Protein AF-L9VRV1-F1 (afdb_monomer)

Solvent-accessible surface area (backbone atoms only — not comparable to full-atom values): 10264 Å² total; per-residue (Å²): 135,89,78,86,74,82,80,80,82,76,78,76,77,78,76,80,74,78,45,73,40,47,71,69,65,57,63,68,48,46,57,65,30,21,34,24,37,29,26,57,57,97,91,39,39,36,39,39,28,33,27,29,71,41,59,44,65,53,70,70,56,42,65,72,56,49,49,104,88,45,66,26,82,44,29,47,25,56,66,79,41,31,37,40,42,54,94,73,39,82,42,85,47,39,66,71,63,76,66,56,71,61,29,39,88,50,94,91,57,68,81,39,74,65,72,63,31,31,42,30,39,29,94,92,73,40,31,27,40,31,44,65,36,78,41,68,57,94,91,40,47,53,49,72,41,74,79,44,69,33,44,33,34,34,73,46,70,37,94,66,62,64,66,71,77,66,57,58,84,89,54,69,73,130

Organism: NCBI:txid1114856

Nearest PDB structures (foldseek):
  4r6b-assembly1_A  TM=1.785E-01  e=9.992E-01  Lobophyllia hemprichii
  2vvj-assembly1_B  TM=1.595E-01  e=8.500E-01  Lobophyllia hemprichii
  5ebj-assembly1_A  TM=1.601E-01  e=1.308E+00  synthetic construct
  9bq4-assembly1_A  TM=1.576E-01  e=1.808E+00  synthetic construct
  5exc-assembly2_bb-2  TM=1.567E-01  e=3.642E+00  Dendronephthya sp. SSAL-2002

Secondary structure (DSSP, 8-state):
-------------------PPPHHHHHT--TT-EEEEEEEETTEEEEEEEEE-SPPPPHHHHHHH--TT-PEEEEEEEEEEEEEEETTEEEE-THHHHTPPPB-SSTTSPPBPPPPEEEEEETTTEEEEEEEEEEEETTEEEEEEEEEEEEEEEEEEES---GGGGS-TT----

Mean predicted aligned error: 8.42 Å

Structure (mmCIF, N/CA/C/O backbone):
data_AF-L9VRV1-F1
#
_entry.id   AF-L9VRV1-F1
#
loop_
_atom_site.group_PDB
_atom_site.id
_atom_site.type_symbol
_atom_site.label_atom_id
_atom_site.label_alt_id
_atom_site.label_comp_id
_atom_site.label_asym_id
_atom_site.label_entity_id
_atom_site.label_seq_id
_atom_site.pdbx_PDB_ins_code
_atom_site.Cartn_x
_atom_site.Cartn_y
_atom_site.Cartn_z
_atom_site.occupancy
_atom_site.B_iso_or_equiv
_atom_site.auth_seq_id
_atom_site.auth_comp_id
_atom_site.auth_asym_id
_atom_site.auth_atom_id
_atom_site.pdbx_PDB_model_num
ATOM 1 N N . MET A 1 1 ? -12.956 0.302 56.952 1.00 42.94 1 MET A N 1
ATOM 2 C CA . MET A 1 1 ? -12.684 -0.958 56.237 1.00 42.94 1 MET A CA 1
ATOM 3 C C . MET A 1 1 ? -12.566 -0.607 54.775 1.00 42.94 1 MET A C 1
ATOM 5 O O . MET A 1 1 ? -13.458 0.044 54.252 1.00 42.94 1 MET A O 1
ATOM 9 N N . ILE A 1 2 ? -11.407 -0.918 54.207 1.00 42.25 2 ILE A N 1
ATOM 10 C CA . ILE A 1 2 ? -11.041 -0.686 52.813 1.00 42.25 2 ILE A CA 1
ATOM 11 C C . ILE A 1 2 ? -11.737 -1.769 51.990 1.00 42.25 2 ILE A C 1
ATOM 13 O O . ILE A 1 2 ? -11.573 -2.949 52.289 1.00 42.25 2 ILE A O 1
ATOM 17 N N . GLY A 1 3 ? -12.520 -1.362 50.999 1.00 39.00 3 GLY A N 1
ATOM 18 C CA . GLY A 1 3 ? -13.026 -2.231 49.945 1.00 39.00 3 GLY A CA 1
ATOM 19 C C . GLY A 1 3 ? -12.592 -1.636 48.618 1.00 39.00 3 GLY A C 1
ATOM 20 O O . GLY A 1 3 ? -13.342 -0.878 48.021 1.00 39.00 3 GLY A O 1
ATOM 21 N N . ASN A 1 4 ? -11.352 -1.924 48.220 1.00 41.53 4 ASN A N 1
ATOM 22 C CA . ASN A 1 4 ? -10.875 -1.675 46.866 1.00 41.53 4 ASN A CA 1
ATOM 23 C C . ASN A 1 4 ? -11.532 -2.718 45.956 1.00 41.53 4 ASN A C 1
ATOM 25 O O . ASN A 1 4 ? -11.170 -3.892 46.022 1.00 41.53 4 ASN A O 1
ATOM 29 N N . GLN A 1 5 ? -12.482 -2.301 45.126 1.00 46.69 5 GLN A N 1
ATOM 30 C CA . GLN A 1 5 ? -12.720 -2.968 43.850 1.00 46.69 5 GLN A CA 1
ATOM 31 C C . GLN A 1 5 ? -11.850 -2.249 42.816 1.00 46.69 5 GLN A C 1
ATOM 33 O O . GLN A 1 5 ? -11.904 -1.022 42.763 1.00 46.69 5 GLN A O 1
ATOM 38 N N . PRO A 1 6 ? -11.003 -2.955 42.052 1.00 45.31 6 PRO A N 1
ATOM 39 C CA . PRO A 1 6 ? -10.458 -2.381 40.839 1.00 45.31 6 PRO A CA 1
ATOM 40 C C . PRO A 1 6 ? -11.590 -2.358 39.812 1.00 45.31 6 PRO A C 1
ATOM 42 O O . PRO A 1 6 ? -12.104 -3.415 39.438 1.00 45.31 6 PRO A O 1
ATOM 45 N N . ASP A 1 7 ? -12.000 -1.159 39.414 1.00 46.59 7 ASP A N 1
ATOM 46 C CA . ASP A 1 7 ? -12.702 -0.976 38.153 1.00 46.59 7 ASP A CA 1
ATOM 47 C C . ASP A 1 7 ? -11.714 -1.376 37.048 1.00 46.59 7 ASP A C 1
ATOM 49 O O . ASP A 1 7 ? -10.619 -0.826 36.912 1.00 46.59 7 ASP A O 1
ATOM 53 N N . ASP A 1 8 ? -12.057 -2.466 36.371 1.00 42.69 8 ASP A N 1
ATOM 54 C CA . ASP A 1 8 ? -11.361 -3.012 35.214 1.00 42.69 8 ASP A CA 1
ATOM 55 C C . ASP A 1 8 ? -11.671 -2.076 34.036 1.00 42.69 8 ASP A C 1
ATOM 57 O O 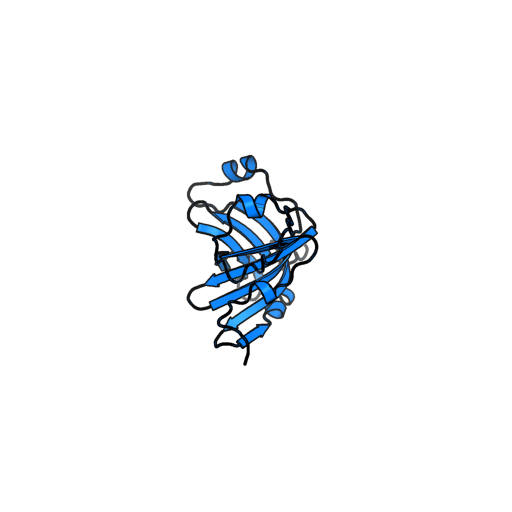. ASP A 1 8 ? -12.601 -2.317 33.270 1.00 42.69 8 ASP A O 1
ATOM 61 N N . ASP A 1 9 ? -10.930 -0.966 33.937 1.00 40.91 9 ASP A N 1
ATOM 62 C CA . ASP A 1 9 ? -10.949 -0.031 32.800 1.00 40.91 9 ASP A CA 1
ATOM 63 C C . ASP A 1 9 ? -10.306 -0.693 31.562 1.00 40.91 9 ASP A C 1
ATOM 65 O O . ASP A 1 9 ? -9.260 -0.282 31.055 1.00 40.91 9 ASP A O 1
ATOM 69 N N . ARG A 1 10 ? -10.935 -1.767 31.074 1.00 43.25 10 ARG A N 1
ATOM 70 C CA . ARG A 1 10 ? -10.662 -2.411 29.778 1.00 43.25 10 ARG A CA 1
ATOM 71 C C . ARG A 1 10 ? -11.534 -1.858 28.651 1.00 43.25 10 ARG A C 1
ATOM 73 O O . ARG A 1 10 ? -11.686 -2.511 27.625 1.00 43.25 10 ARG A O 1
ATOM 80 N N . ASP A 1 11 ? -12.046 -0.641 28.798 1.00 41.44 11 ASP A N 1
ATOM 81 C CA . ASP A 1 11 ? -12.608 0.125 27.685 1.00 41.44 11 ASP A CA 1
ATOM 82 C C . ASP A 1 11 ? -11.495 0.924 26.992 1.00 41.44 11 ASP A C 1
ATOM 84 O O . ASP A 1 11 ? -11.434 2.150 27.045 1.00 41.44 11 ASP A O 1
ATOM 88 N N . GLN A 1 12 ? -10.604 0.216 26.296 1.00 38.59 12 GLN A N 1
ATOM 89 C CA . GLN A 1 12 ? -9.914 0.792 25.139 1.00 38.59 12 GLN A CA 1
ATOM 90 C C . GLN A 1 12 ? -10.659 0.363 23.876 1.00 38.59 12 GLN A C 1
ATOM 92 O O . GLN A 1 12 ? -10.128 -0.319 23.012 1.00 38.59 12 GLN A O 1
ATOM 97 N N . CYS A 1 13 ? -11.923 0.780 23.770 1.00 36.88 13 CYS A N 1
ATOM 98 C CA . CYS A 1 13 ? -12.512 1.017 22.459 1.00 36.88 13 CYS A CA 1
ATOM 99 C C . CYS A 1 13 ? -11.870 2.306 21.930 1.00 36.88 13 CYS A C 1
ATOM 101 O O . CYS A 1 13 ? -12.390 3.403 22.147 1.00 36.88 13 CYS A O 1
ATOM 103 N N . THR A 1 14 ? -10.703 2.180 21.299 1.00 40.38 14 THR A N 1
ATOM 104 C CA . THR A 1 14 ? -10.005 3.224 20.537 1.00 40.38 14 THR A CA 1
ATOM 105 C C . THR A 1 14 ? -10.846 3.629 19.329 1.00 40.38 14 THR A C 1
ATOM 107 O O . THR A 1 14 ? -10.527 3.335 18.185 1.00 40.38 14 THR A O 1
ATOM 110 N N . ARG A 1 15 ? -11.963 4.316 19.576 1.00 40.47 15 ARG A N 1
ATOM 111 C CA . ARG A 1 15 ? -12.739 4.967 18.525 1.00 40.47 15 ARG A CA 1
ATOM 112 C C . ARG A 1 15 ? -11.914 6.123 17.959 1.00 40.47 15 ARG A C 1
ATOM 114 O O . ARG A 1 15 ? -11.732 7.141 18.622 1.00 40.47 15 ARG A O 1
ATOM 121 N N . ASN A 1 16 ? -11.490 5.968 16.710 1.00 47.38 16 ASN A N 1
ATOM 122 C CA . ASN A 1 16 ? -11.228 7.058 15.769 1.00 47.38 16 ASN A CA 1
ATOM 123 C C . ASN A 1 16 ? -10.075 8.012 16.114 1.00 47.38 16 ASN A C 1
ATOM 125 O O . ASN A 1 16 ? -10.203 9.224 15.945 1.00 47.38 16 ASN A O 1
ATOM 129 N N . GLN A 1 17 ? -8.921 7.497 16.539 1.00 48.97 17 GLN A N 1
ATOM 130 C CA . GLN A 1 17 ? -7.699 8.302 16.499 1.00 48.97 17 GLN A CA 1
ATOM 131 C C . GLN A 1 17 ? -7.051 8.166 15.112 1.00 48.97 17 GLN A C 1
ATOM 133 O O . GLN A 1 17 ? -6.357 7.200 14.827 1.00 48.97 17 GLN A O 1
ATOM 138 N N . THR A 1 18 ? -7.304 9.134 14.221 1.00 59.53 18 THR A N 1
ATOM 139 C CA . THR A 1 18 ? -6.432 9.425 13.066 1.00 59.53 18 THR A CA 1
ATOM 140 C C . THR A 1 18 ? -5.107 9.922 13.625 1.00 59.53 18 THR A C 1
ATOM 142 O O . THR A 1 18 ? -4.958 11.110 13.929 1.00 59.53 18 THR A O 1
ATOM 145 N N . HIS A 1 19 ? -4.175 9.017 13.882 1.00 64.94 19 HIS A N 1
ATOM 146 C CA . HIS A 1 19 ? -2.794 9.374 14.172 1.00 64.94 19 HIS A CA 1
ATOM 147 C C . HIS A 1 19 ? -1.974 8.979 12.949 1.00 64.94 19 HIS A C 1
ATOM 149 O O . HIS A 1 19 ? -2.156 7.868 12.453 1.00 64.94 19 HIS A O 1
ATOM 155 N N . PRO A 1 20 ? -1.147 9.894 12.411 1.00 76.75 20 PRO A N 1
ATOM 156 C CA . PRO A 1 20 ? -0.314 9.562 11.268 1.00 76.75 20 PRO A CA 1
ATOM 157 C C . PRO A 1 20 ? 0.549 8.356 11.635 1.00 76.75 20 PRO A C 1
ATOM 159 O O . PRO A 1 20 ? 1.182 8.353 12.692 1.00 76.75 20 PRO A O 1
ATOM 162 N N . VAL A 1 21 ? 0.520 7.336 10.779 1.00 92.00 21 VAL A N 1
ATOM 163 C CA . VAL A 1 21 ? 1.313 6.122 10.971 1.00 92.00 21 VAL A CA 1
ATOM 164 C C . VAL A 1 21 ? 2.779 6.493 10.816 1.00 92.00 21 VAL A C 1
ATOM 166 O O . VAL A 1 21 ? 3.169 7.181 9.870 1.00 92.00 21 VAL A O 1
ATOM 169 N N . THR A 1 22 ? 3.586 6.084 11.784 1.00 92.69 22 THR A N 1
ATOM 170 C CA . THR A 1 22 ? 5.004 6.419 11.852 1.00 92.69 22 THR A CA 1
ATOM 171 C C . THR A 1 22 ? 5.862 5.308 11.261 1.00 92.69 22 THR A C 1
ATOM 173 O O . THR A 1 22 ? 5.425 4.169 11.096 1.00 92.69 22 THR A O 1
ATOM 176 N N . LEU A 1 23 ? 7.128 5.626 10.982 1.00 93.50 23 LEU A N 1
ATOM 177 C CA . LEU A 1 23 ? 8.104 4.613 10.592 1.00 93.50 23 LEU A CA 1
ATOM 178 C C . LEU A 1 23 ? 8.263 3.524 11.669 1.00 93.50 23 LEU A C 1
ATOM 180 O O . LEU A 1 23 ? 8.423 2.358 11.330 1.00 93.50 23 LEU A O 1
ATOM 184 N N . GLU A 1 24 ? 8.199 3.884 12.955 1.00 94.19 24 GLU A N 1
ATOM 185 C CA . GLU A 1 24 ? 8.315 2.920 14.058 1.00 94.19 24 GLU A CA 1
ATOM 186 C C . GLU A 1 24 ? 7.174 1.896 14.045 1.00 94.19 24 GLU A C 1
ATOM 188 O O . GLU A 1 24 ? 7.429 0.713 14.264 1.00 94.19 24 GLU A O 1
ATOM 193 N N . ASP A 1 25 ? 5.951 2.327 13.721 1.00 94.19 25 ASP A N 1
ATOM 194 C CA . ASP A 1 25 ? 4.786 1.439 13.622 1.00 94.19 25 ASP A CA 1
ATOM 195 C C . ASP A 1 25 ? 4.977 0.390 12.517 1.00 94.19 25 ASP A C 1
ATOM 197 O O . ASP A 1 25 ? 4.666 -0.784 12.705 1.00 94.19 25 ASP A O 1
ATOM 201 N N . VAL A 1 26 ? 5.536 0.801 11.374 1.00 94.62 26 VAL A N 1
ATOM 202 C CA . VAL A 1 26 ? 5.800 -0.090 10.232 1.00 94.62 26 VAL A CA 1
ATOM 203 C C . VAL A 1 26 ? 6.978 -1.024 10.512 1.00 94.62 26 VAL A C 1
ATOM 205 O O . VAL A 1 26 ? 6.928 -2.201 10.171 1.00 94.62 26 VAL A O 1
ATOM 208 N N . LEU A 1 27 ? 8.031 -0.527 11.166 1.00 95.69 27 LEU A N 1
ATOM 209 C CA . LEU A 1 27 ? 9.197 -1.330 11.552 1.00 95.69 27 LEU A CA 1
ATOM 210 C C . LEU A 1 27 ? 8.891 -2.378 12.632 1.00 95.69 27 LEU A C 1
ATOM 212 O O . LEU A 1 27 ? 9.705 -3.275 12.844 1.00 95.69 27 LEU A O 1
ATOM 216 N N . ALA A 1 28 ? 7.759 -2.256 13.327 1.00 95.38 28 ALA A N 1
ATOM 217 C CA . ALA A 1 28 ? 7.295 -3.236 14.302 1.00 95.38 28 ALA A CA 1
ATOM 218 C C . ALA A 1 28 ? 6.541 -4.425 13.675 1.00 95.38 28 ALA A C 1
ATOM 220 O O . ALA A 1 28 ? 6.220 -5.364 14.400 1.00 95.38 28 ALA A O 1
ATOM 221 N N . LEU A 1 29 ? 6.243 -4.378 12.371 1.00 96.31 29 LEU A N 1
ATOM 222 C CA . LEU A 1 29 ? 5.578 -5.461 11.645 1.00 96.31 29 LEU A CA 1
ATOM 223 C C . LEU A 1 29 ? 6.546 -6.605 11.323 1.00 96.31 29 LEU A C 1
ATOM 225 O O . LEU A 1 29 ? 7.738 -6.381 11.109 1.00 96.31 29 LEU A O 1
ATOM 229 N N . GLU A 1 30 ? 6.011 -7.819 11.221 1.00 96.44 30 GLU A N 1
ATOM 230 C CA . GLU A 1 30 ? 6.755 -9.029 10.858 1.00 96.44 30 GLU A CA 1
ATOM 231 C C . GLU A 1 30 ? 6.146 -9.721 9.623 1.00 96.44 30 GLU A C 1
ATOM 233 O O . GLU A 1 30 ? 4.965 -9.548 9.299 1.00 96.44 30 GLU A O 1
ATOM 238 N N . GLU A 1 31 ? 6.944 -10.536 8.922 1.00 97.12 31 GLU A N 1
ATOM 239 C CA . GLU A 1 31 ? 6.443 -11.386 7.836 1.00 97.12 31 GLU A CA 1
ATOM 240 C C . GLU A 1 31 ? 5.241 -12.231 8.298 1.00 97.12 31 GLU A C 1
ATOM 242 O O . GLU A 1 31 ? 5.295 -12.977 9.279 1.00 97.12 31 GLU A O 1
ATOM 247 N N . GLY A 1 32 ? 4.144 -12.158 7.541 1.00 97.12 32 GLY A N 1
ATOM 248 C CA . GLY A 1 32 ? 2.920 -12.908 7.797 1.00 97.12 32 GLY A CA 1
ATOM 249 C C . GLY A 1 32 ? 1.901 -12.205 8.693 1.00 97.12 32 GLY A C 1
ATOM 250 O O . GLY A 1 32 ? 0.764 -12.697 8.770 1.00 97.12 32 GLY A O 1
ATOM 251 N N . ASP A 1 33 ? 2.241 -11.066 9.307 1.00 97.69 33 ASP A N 1
ATOM 252 C CA . ASP A 1 33 ? 1.278 -10.251 10.049 1.00 97.69 33 ASP A CA 1
ATOM 253 C C . ASP A 1 33 ? 0.098 -9.864 9.159 1.00 97.69 33 ASP A C 1
ATOM 255 O O . ASP A 1 33 ? 0.252 -9.499 7.989 1.00 97.69 33 ASP A O 1
ATOM 259 N N . ALA A 1 34 ? -1.108 -9.968 9.717 1.00 97.69 34 ALA A N 1
ATOM 260 C CA . ALA A 1 34 ? -2.287 -9.386 9.104 1.00 97.69 34 ALA A CA 1
ATOM 261 C C . ALA A 1 34 ? -2.255 -7.879 9.356 1.00 97.69 34 ALA A C 1
ATOM 263 O O . ALA A 1 34 ? -1.989 -7.450 10.481 1.00 97.69 34 ALA A O 1
ATOM 264 N N . ILE A 1 35 ? -2.545 -7.096 8.321 1.00 97.56 35 ILE A N 1
ATOM 265 C CA . ILE A 1 35 ? -2.609 -5.641 8.421 1.00 97.56 35 ILE A CA 1
ATOM 266 C C . ILE A 1 35 ? -3.870 -5.102 7.761 1.00 97.56 35 ILE A C 1
ATOM 268 O O . ILE A 1 35 ? -4.365 -5.664 6.780 1.00 97.56 35 ILE A O 1
ATOM 272 N N . ALA A 1 36 ? -4.369 -3.995 8.295 1.00 97.44 36 ALA A N 1
ATOM 273 C CA . ALA A 1 36 ? -5.358 -3.154 7.648 1.00 97.44 36 ALA A CA 1
ATOM 274 C C . ALA A 1 36 ? -4.875 -1.705 7.717 1.00 97.44 36 ALA A C 1
ATOM 276 O O . ALA A 1 36 ? -4.386 -1.256 8.752 1.00 97.44 36 ALA A O 1
ATOM 277 N N . VAL A 1 37 ? -4.991 -0.971 6.619 1.00 96.25 37 VAL A N 1
ATOM 278 C CA . VAL A 1 37 ? -4.562 0.424 6.527 1.00 96.25 37 VAL A CA 1
ATOM 279 C C . VAL A 1 37 ? -5.702 1.285 6.037 1.00 96.25 37 VAL A C 1
ATOM 281 O O . VAL A 1 37 ? -6.441 0.895 5.136 1.00 96.25 37 VAL A O 1
ATOM 284 N N . ARG A 1 38 ? -5.824 2.476 6.619 1.00 95.94 38 ARG A N 1
ATOM 285 C CA . ARG A 1 38 ? -6.693 3.531 6.108 1.00 95.94 38 ARG A CA 1
ATOM 286 C C . ARG A 1 38 ? -5.845 4.614 5.485 1.00 95.94 38 ARG A C 1
ATOM 288 O O . ARG A 1 38 ? -4.949 5.160 6.133 1.00 95.94 38 ARG A O 1
ATOM 295 N N . THR A 1 39 ? -6.224 5.000 4.282 1.00 94.75 39 THR A N 1
ATOM 296 C CA . THR A 1 39 ? -5.622 6.110 3.563 1.00 94.75 39 THR A CA 1
ATOM 297 C C . THR A 1 39 ? -6.648 7.183 3.248 1.00 94.75 39 THR A C 1
ATOM 299 O O . THR A 1 39 ? -7.838 6.893 3.108 1.00 94.75 39 THR A O 1
ATOM 302 N N . VAL A 1 40 ? -6.190 8.427 3.126 1.00 89.94 40 VAL A N 1
ATOM 303 C CA . VAL A 1 40 ? -7.045 9.567 2.770 1.00 89.94 40 VAL A CA 1
ATOM 304 C C . VAL A 1 40 ? -6.414 10.316 1.607 1.00 89.94 40 VAL A C 1
ATOM 306 O O . VAL A 1 40 ? -5.289 10.798 1.723 1.00 89.94 40 VAL A O 1
ATOM 309 N N . ILE A 1 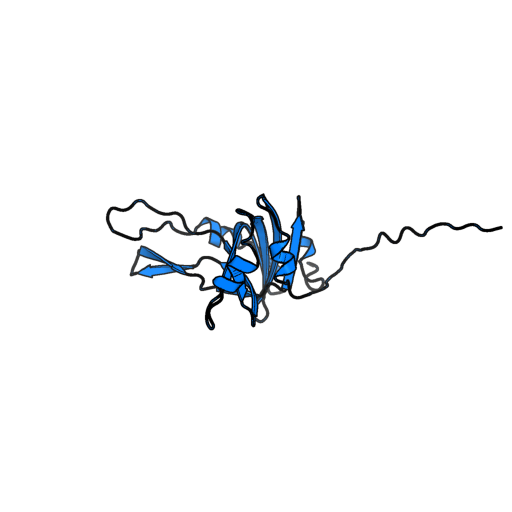41 ? -7.153 10.437 0.504 1.00 85.38 41 ILE A N 1
ATOM 310 C CA . ILE A 1 41 ? -6.782 11.270 -0.642 1.00 85.38 41 ILE A CA 1
ATOM 311 C C . ILE A 1 41 ? -7.926 12.231 -0.929 1.00 85.38 41 ILE A C 1
ATOM 313 O O . ILE A 1 41 ? -9.032 11.809 -1.251 1.00 85.38 41 ILE A O 1
ATOM 317 N N . GLU A 1 42 ? -7.636 13.530 -0.847 1.00 83.25 42 GLU A N 1
ATOM 318 C CA . GLU A 1 42 ? -8.625 14.599 -1.012 1.00 83.25 42 GLU A CA 1
ATOM 319 C C . GLU A 1 42 ? -9.827 14.405 -0.066 1.00 83.25 42 GLU A C 1
ATOM 321 O O . GLU A 1 42 ? -9.695 14.618 1.138 1.00 83.25 42 GLU A O 1
ATOM 326 N N . GLU A 1 43 ? -10.978 13.993 -0.600 1.00 81.06 43 GLU A N 1
ATOM 327 C CA . GLU A 1 43 ? -12.221 13.728 0.139 1.00 81.06 43 GLU A CA 1
ATOM 328 C C . GLU A 1 43 ? -12.589 12.231 0.158 1.00 81.06 43 GLU A C 1
ATOM 330 O O . GLU A 1 43 ? -13.674 11.862 0.603 1.00 81.06 43 GLU A O 1
ATOM 335 N N . ARG A 1 44 ? -11.694 11.357 -0.319 1.00 86.44 44 ARG A N 1
ATOM 336 C CA . ARG A 1 44 ? -11.906 9.908 -0.407 1.00 86.44 44 ARG A CA 1
ATOM 337 C C . ARG A 1 44 ? -11.132 9.173 0.668 1.00 86.44 44 ARG A C 1
ATOM 339 O O . ARG A 1 44 ? -9.954 9.447 0.911 1.00 86.44 44 ARG A O 1
ATOM 346 N N . VAL A 1 45 ? -11.804 8.205 1.278 1.00 92.62 45 VAL A N 1
ATOM 347 C CA . VAL A 1 45 ? -11.194 7.277 2.226 1.00 92.62 45 VAL A CA 1
ATOM 348 C C . VAL A 1 45 ? -11.083 5.924 1.548 1.00 92.62 45 VAL A C 1
ATOM 350 O O . VAL A 1 45 ? -12.050 5.424 0.979 1.00 92.62 45 VAL A O 1
ATOM 353 N N . GLU A 1 46 ? -9.905 5.324 1.620 1.00 95.31 46 GLU A N 1
ATOM 354 C CA . GLU A 1 46 ? -9.694 3.959 1.152 1.00 95.31 46 GLU A CA 1
ATOM 355 C C . GLU A 1 46 ? -9.159 3.109 2.300 1.00 95.31 46 GLU A C 1
ATOM 357 O O . GLU A 1 46 ? -8.401 3.585 3.150 1.00 95.31 46 GLU A O 1
ATOM 362 N N . ILE A 1 47 ? -9.612 1.861 2.358 1.00 96.62 47 ILE A N 1
ATOM 363 C CA . ILE A 1 47 ? -9.186 0.870 3.339 1.00 96.62 47 ILE A CA 1
ATOM 364 C C . ILE A 1 47 ? -8.652 -0.331 2.576 1.00 96.62 47 ILE A C 1
ATOM 366 O O . ILE A 1 47 ? -9.357 -0.917 1.754 1.00 96.62 47 ILE A O 1
ATOM 370 N N . PHE A 1 48 ? -7.419 -0.712 2.877 1.00 97.12 48 PHE A N 1
ATOM 371 C CA . PHE A 1 48 ? -6.785 -1.903 2.328 1.00 97.12 48 PHE A CA 1
ATOM 372 C C . PHE A 1 48 ? -6.512 -2.882 3.455 1.00 97.12 48 PHE A C 1
ATOM 374 O O . PHE A 1 48 ? -6.146 -2.469 4.554 1.00 97.12 48 PHE A O 1
ATOM 381 N N . ALA A 1 49 ? -6.661 -4.176 3.194 1.00 97.44 49 ALA A N 1
ATOM 382 C CA . ALA A 1 49 ? -6.235 -5.199 4.137 1.00 97.44 49 ALA A CA 1
ATOM 383 C C . ALA A 1 49 ? -5.576 -6.375 3.424 1.00 97.44 49 ALA A C 1
ATOM 385 O O . ALA A 1 49 ? -5.838 -6.656 2.251 1.00 97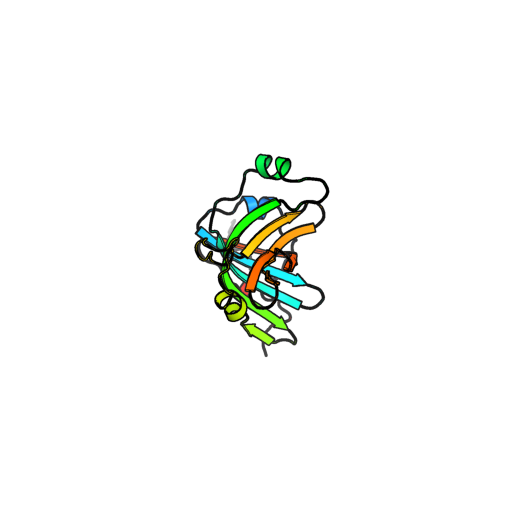.44 49 ALA A O 1
ATOM 386 N N . GLY A 1 50 ? -4.678 -7.034 4.145 1.00 97.06 50 GLY A N 1
ATOM 387 C CA . GLY A 1 50 ? -3.821 -8.053 3.572 1.00 97.06 50 GLY A CA 1
ATOM 388 C C . GLY A 1 50 ? -2.840 -8.637 4.572 1.00 97.06 50 GLY A C 1
ATOM 389 O O . GLY A 1 50 ? -3.066 -8.613 5.788 1.00 97.06 50 GLY A O 1
ATOM 390 N N . ARG A 1 51 ? -1.744 -9.178 4.042 1.00 97.81 51 ARG A N 1
ATOM 391 C CA . ARG A 1 51 ? -0.639 -9.723 4.832 1.00 97.81 51 ARG A CA 1
ATOM 392 C C . ARG A 1 51 ? 0.701 -9.171 4.390 1.00 97.81 51 ARG A C 1
ATOM 394 O O . ARG A 1 51 ? 0.935 -8.986 3.201 1.00 97.81 51 ARG A O 1
ATOM 401 N N . VAL A 1 52 ? 1.584 -8.968 5.357 1.00 97.19 52 VAL A N 1
ATOM 402 C CA . VAL A 1 52 ? 2.982 -8.614 5.106 1.00 97.19 52 VAL A CA 1
ATOM 403 C C . VAL A 1 52 ? 3.698 -9.808 4.469 1.00 97.19 52 VAL A C 1
ATOM 405 O O . VAL A 1 52 ? 3.649 -10.913 5.010 1.00 97.19 52 VAL A O 1
ATOM 408 N N . GLU A 1 53 ? 4.356 -9.609 3.325 1.00 96.38 53 GLU A N 1
ATOM 409 C CA . GLU A 1 53 ? 5.020 -10.702 2.589 1.00 96.38 53 GLU A CA 1
ATOM 410 C C . GLU A 1 53 ? 6.501 -10.886 2.945 1.00 96.38 53 GLU A C 1
ATOM 412 O O . GLU A 1 53 ? 7.099 -11.892 2.565 1.00 96.38 53 GLU A O 1
ATOM 417 N N . ALA A 1 54 ? 7.116 -9.916 3.622 1.00 94.88 54 ALA A N 1
ATOM 418 C CA . ALA A 1 54 ? 8.519 -9.969 4.021 1.00 94.88 54 ALA A CA 1
ATOM 419 C C . ALA A 1 54 ? 8.778 -9.070 5.231 1.00 94.88 54 ALA A C 1
ATOM 421 O O . ALA A 1 54 ? 8.094 -8.066 5.401 1.00 94.88 54 ALA A O 1
ATOM 422 N N . ASP A 1 55 ? 9.800 -9.392 6.023 1.00 94.38 55 ASP A N 1
ATOM 423 C CA . ASP A 1 55 ? 10.228 -8.546 7.139 1.00 94.38 55 ASP A CA 1
ATOM 424 C C . ASP A 1 55 ? 10.678 -7.148 6.669 1.00 94.38 55 ASP A C 1
ATOM 426 O O . ASP A 1 55 ? 11.311 -7.023 5.608 1.00 94.38 55 ASP A O 1
ATOM 430 N N . PRO A 1 56 ? 10.426 -6.094 7.469 1.00 93.06 56 PRO A N 1
ATOM 431 C CA . PRO A 1 56 ? 10.858 -4.750 7.125 1.00 93.06 56 PRO A CA 1
ATOM 432 C C . PRO A 1 56 ? 12.389 -4.647 7.114 1.00 93.06 56 PRO A C 1
ATOM 434 O O . PRO A 1 56 ? 13.084 -5.307 7.898 1.00 93.06 56 PRO A O 1
ATOM 437 N N . PRO A 1 57 ? 12.961 -3.784 6.255 1.00 91.38 57 PRO A N 1
ATOM 438 C CA . PRO A 1 57 ? 14.383 -3.490 6.300 1.00 91.38 57 PRO A CA 1
ATOM 439 C C . PRO A 1 57 ? 14.756 -2.844 7.640 1.00 91.38 57 PRO A C 1
ATOM 441 O O . PRO A 1 57 ? 13.950 -2.191 8.299 1.00 91.38 57 PRO A O 1
ATOM 444 N N . SER A 1 58 ? 16.021 -2.981 8.045 1.00 90.00 58 SER A N 1
ATOM 445 C CA . SER A 1 58 ? 16.502 -2.292 9.245 1.00 90.00 58 SER A CA 1
ATOM 446 C C . SER A 1 58 ? 16.491 -0.773 9.053 1.00 90.00 58 SER A C 1
ATOM 448 O O . SER A 1 58 ? 16.707 -0.285 7.944 1.00 90.00 58 SER A O 1
ATOM 450 N N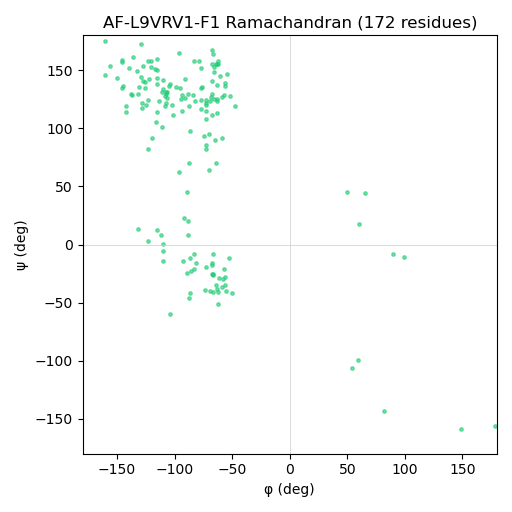 . LEU A 1 59 ? 16.349 -0.017 10.148 1.00 89.19 59 LEU A N 1
ATOM 451 C CA . LEU A 1 59 ? 16.415 1.451 10.115 1.00 89.19 59 LEU A CA 1
ATOM 452 C C . LEU A 1 59 ? 17.667 1.959 9.381 1.00 89.19 59 LEU A C 1
ATOM 454 O O . LEU A 1 59 ? 17.582 2.845 8.543 1.00 89.19 59 LEU A O 1
ATOM 458 N N . THR A 1 60 ? 18.824 1.335 9.617 1.00 87.12 60 THR A N 1
ATOM 459 C CA . THR A 1 60 ? 20.066 1.691 8.919 1.00 87.12 60 THR A CA 1
ATOM 460 C C . THR A 1 60 ? 19.999 1.421 7.416 1.00 87.12 60 THR A C 1
ATOM 462 O O . THR A 1 60 ? 20.611 2.150 6.643 1.00 87.12 60 THR A O 1
ATOM 465 N N . ALA A 1 61 ? 19.307 0.372 6.967 1.00 87.56 61 ALA A N 1
ATOM 466 C CA . ALA A 1 61 ? 19.121 0.138 5.537 1.00 87.56 61 ALA A CA 1
ATOM 467 C C . ALA A 1 61 ? 18.242 1.233 4.914 1.00 87.56 61 ALA A C 1
ATOM 469 O O . ALA A 1 61 ? 18.597 1.742 3.859 1.00 87.56 61 ALA A O 1
ATOM 470 N N . ILE A 1 62 ? 17.182 1.649 5.611 1.00 87.88 62 ILE A N 1
ATOM 471 C CA . ILE A 1 62 ? 16.285 2.738 5.194 1.00 87.88 62 ILE A CA 1
ATOM 472 C C . ILE A 1 62 ? 17.045 4.061 5.093 1.00 87.88 62 ILE A C 1
ATOM 474 O O . ILE A 1 62 ? 17.017 4.706 4.053 1.00 87.88 62 ILE A O 1
ATOM 478 N N . GLU A 1 63 ? 17.788 4.437 6.135 1.00 85.69 63 GLU A N 1
ATOM 479 C CA . GLU A 1 63 ? 18.595 5.667 6.158 1.00 85.69 63 GLU A CA 1
ATOM 480 C C . GLU A 1 63 ? 19.633 5.723 5.025 1.00 85.69 63 GLU A C 1
ATOM 482 O O . GLU A 1 63 ? 19.989 6.805 4.572 1.00 85.69 63 GLU A O 1
ATOM 487 N N . ASN A 1 64 ? 20.132 4.569 4.568 1.00 84.25 64 ASN A N 1
ATOM 488 C CA . ASN A 1 64 ? 21.070 4.499 3.445 1.00 84.25 64 ASN A CA 1
ATOM 489 C C . ASN A 1 64 ? 20.382 4.515 2.071 1.00 84.25 64 ASN A C 1
ATOM 491 O O . ASN A 1 64 ? 21.054 4.801 1.080 1.00 84.25 64 ASN A O 1
ATOM 495 N N . ASP A 1 65 ? 19.100 4.155 2.006 1.00 83.00 65 ASP A N 1
ATOM 496 C CA . ASP A 1 65 ? 18.308 4.119 0.771 1.00 83.00 65 ASP A CA 1
ATOM 497 C C . ASP A 1 65 ? 17.616 5.466 0.495 1.00 83.00 65 ASP A C 1
ATOM 499 O O . ASP A 1 65 ? 17.358 5.803 -0.658 1.00 83.00 65 ASP A O 1
ATOM 503 N N . LEU A 1 66 ? 17.381 6.270 1.540 1.00 79.69 66 LEU A N 1
ATOM 504 C CA . LEU A 1 66 ? 16.856 7.634 1.444 1.00 79.69 66 LEU A CA 1
ATOM 505 C C . LEU A 1 66 ? 17.896 8.602 0.835 1.00 79.69 66 LEU A C 1
ATOM 507 O O . LEU A 1 66 ? 18.741 9.171 1.523 1.00 79.69 66 LEU A O 1
ATOM 511 N N . ASP A 1 67 ? 17.812 8.817 -0.474 1.00 70.69 67 ASP A N 1
ATOM 512 C CA . ASP A 1 67 ? 18.310 10.006 -1.186 1.00 70.69 67 ASP A CA 1
ATOM 513 C C . ASP A 1 67 ? 17.274 11.156 -1.116 1.00 70.69 67 ASP A C 1
ATOM 515 O O . ASP A 1 67 ? 16.079 10.897 -0.964 1.00 70.69 67 ASP A O 1
ATOM 519 N N . GLU A 1 68 ? 17.716 12.410 -1.295 1.00 52.75 68 GLU A N 1
ATOM 520 C CA . GLU A 1 68 ? 17.003 13.703 -1.167 1.00 52.75 68 GLU A CA 1
ATOM 521 C C . GLU A 1 68 ? 15.689 13.797 -1.984 1.00 52.75 68 GLU A C 1
ATOM 523 O O . GLU A 1 68 ? 14.891 14.707 -1.778 1.00 52.75 68 GLU A O 1
ATOM 528 N N . TYR A 1 69 ? 15.427 12.844 -2.887 1.00 56.69 69 TYR A N 1
ATOM 529 C CA . TYR A 1 69 ? 14.216 12.769 -3.719 1.00 56.69 69 TYR A CA 1
ATOM 530 C C . TYR A 1 69 ? 13.541 11.389 -3.737 1.00 56.69 69 TYR A C 1
ATOM 532 O O . TYR A 1 69 ? 12.718 11.122 -4.615 1.00 56.69 69 TYR A O 1
ATOM 540 N N . SER A 1 70 ? 13.915 10.481 -2.836 1.00 70.56 70 SER A N 1
ATOM 541 C CA . SER A 1 70 ? 13.514 9.074 -2.917 1.00 70.56 70 SER A CA 1
ATOM 542 C C . SER A 1 70 ? 12.656 8.627 -1.737 1.00 70.56 70 SER A C 1
ATOM 544 O O . SER A 1 70 ? 12.736 9.145 -0.627 1.00 70.56 70 SER A O 1
ATOM 546 N N . CYS A 1 71 ? 11.797 7.656 -2.015 1.00 76.25 71 CYS A N 1
ATOM 547 C CA . CYS A 1 71 ? 11.007 6.946 -1.029 1.00 76.25 71 CYS A CA 1
ATOM 548 C C . CYS A 1 71 ? 11.702 5.613 -0.729 1.00 76.25 71 CYS A C 1
ATOM 550 O O . CYS A 1 71 ? 12.131 4.934 -1.664 1.00 76.25 71 CYS A O 1
ATOM 552 N N . ALA A 1 72 ? 11.803 5.234 0.543 1.00 82.81 72 ALA A N 1
ATOM 553 C CA . ALA A 1 72 ? 12.313 3.929 0.936 1.00 82.81 72 ALA A CA 1
ATOM 554 C C . ALA A 1 72 ? 11.193 2.892 0.829 1.00 82.81 72 ALA A C 1
ATOM 556 O O . ALA A 1 72 ? 10.137 3.030 1.448 1.00 82.81 72 ALA A O 1
ATOM 557 N N . TYR A 1 73 ? 11.431 1.839 0.053 1.00 83.44 73 TYR A N 1
ATOM 558 C CA . TYR A 1 73 ? 10.533 0.691 0.016 1.00 83.44 73 TYR A CA 1
ATOM 559 C C . TYR A 1 73 ? 10.667 -0.110 1.306 1.00 83.44 73 TYR A C 1
ATOM 561 O O . TYR A 1 73 ? 11.767 -0.575 1.615 1.00 83.44 73 TYR A O 1
ATOM 569 N N . LEU A 1 74 ? 9.567 -0.289 2.037 1.00 84.88 74 LEU A N 1
ATOM 570 C CA . LEU A 1 74 ? 9.615 -0.979 3.323 1.00 84.88 74 LEU A CA 1
ATOM 571 C C . LEU A 1 74 ? 9.064 -2.391 3.225 1.00 84.88 74 LEU A C 1
ATOM 573 O O . LEU A 1 74 ? 9.780 -3.341 3.526 1.00 84.88 74 LEU A O 1
ATOM 577 N N . LEU A 1 75 ? 7.801 -2.532 2.824 1.00 93.12 75 LEU A N 1
ATOM 578 C CA . LEU A 1 75 ? 7.077 -3.784 3.023 1.00 93.12 75 LEU A CA 1
ATOM 579 C C . LEU A 1 75 ? 6.162 -4.115 1.845 1.00 93.12 75 LEU A C 1
ATOM 581 O O . LEU A 1 75 ? 5.225 -3.359 1.597 1.00 93.12 75 LEU A O 1
ATOM 585 N N . PRO A 1 76 ? 6.370 -5.250 1.155 1.00 95.25 76 PRO A N 1
ATOM 586 C CA . PRO A 1 76 ? 5.355 -5.813 0.278 1.00 95.25 76 PRO A CA 1
ATOM 587 C C . PRO A 1 76 ? 4.149 -6.307 1.082 1.00 95.25 76 PRO A C 1
ATOM 589 O O . PRO A 1 76 ? 4.305 -6.915 2.145 1.00 95.25 76 PRO A O 1
ATOM 592 N N . VAL A 1 77 ? 2.955 -6.080 0.540 1.00 96.00 77 VAL A N 1
ATOM 593 C CA . VAL A 1 77 ? 1.676 -6.474 1.132 1.00 96.00 77 VAL A CA 1
ATOM 594 C C . VAL A 1 77 ? 0.845 -7.243 0.106 1.00 96.00 77 VAL A C 1
ATOM 596 O O . VAL A 1 77 ? 0.406 -6.681 -0.904 1.00 96.00 77 VAL A O 1
ATOM 599 N N . ASP A 1 78 ? 0.559 -8.508 0.412 1.00 95.44 78 ASP A N 1
ATOM 600 C CA . ASP A 1 78 ? -0.431 -9.318 -0.296 1.00 95.44 78 ASP A CA 1
ATOM 601 C C . ASP A 1 78 ? -1.826 -8.847 0.121 1.00 95.44 78 ASP A C 1
ATOM 603 O O . ASP A 1 78 ? -2.353 -9.212 1.177 1.00 95.44 78 ASP A O 1
ATOM 607 N N . THR A 1 79 ? -2.376 -7.930 -0.670 1.00 94.75 79 THR A N 1
ATOM 608 C CA . THR A 1 79 ? -3.660 -7.282 -0.404 1.00 94.75 79 THR A CA 1
ATOM 609 C C . THR A 1 79 ? -4.780 -8.169 -0.917 1.00 94.75 79 THR A C 1
ATOM 611 O O . THR A 1 79 ? -4.769 -8.569 -2.076 1.00 94.75 79 THR A O 1
ATOM 614 N N . ASN A 1 80 ? -5.770 -8.448 -0.074 1.00 94.06 80 ASN A N 1
ATOM 615 C CA . ASN A 1 80 ? -6.940 -9.257 -0.425 1.00 94.06 80 ASN A CA 1
ATOM 616 C C . ASN A 1 80 ? -8.274 -8.524 -0.208 1.00 94.06 80 ASN A C 1
ATOM 618 O O . ASN A 1 80 ? -9.343 -9.108 -0.387 1.00 94.06 80 ASN A O 1
ATOM 622 N N . LEU A 1 81 ? -8.207 -7.254 0.192 1.00 96.00 81 LEU A N 1
ATOM 623 C CA . LEU A 1 81 ? -9.345 -6.377 0.405 1.00 96.00 81 LEU A CA 1
ATOM 624 C C . LEU A 1 81 ? -8.965 -4.955 0.013 1.00 96.00 81 LEU A C 1
ATOM 626 O O . LEU A 1 81 ? -7.914 -4.452 0.408 1.00 96.00 81 LEU A O 1
ATOM 630 N N . TRP A 1 82 ? -9.864 -4.305 -0.719 1.00 96.25 82 TRP A N 1
ATOM 631 C CA . TRP A 1 82 ? -9.796 -2.882 -1.013 1.00 96.25 82 TRP A CA 1
ATOM 632 C C . TRP A 1 82 ? -11.206 -2.305 -0.997 1.00 96.25 82 TRP A C 1
ATOM 634 O O . TRP A 1 82 ? -12.045 -2.650 -1.832 1.00 96.25 82 TRP A O 1
ATOM 644 N N . TRP A 1 83 ? -11.467 -1.431 -0.035 1.00 96.50 83 TRP A N 1
ATOM 645 C CA . TRP A 1 83 ? -12.708 -0.686 0.085 1.00 96.50 83 TRP A CA 1
ATOM 646 C C . TRP A 1 83 ? -12.469 0.787 -0.190 1.00 96.50 83 TRP A C 1
ATOM 648 O O . TRP A 1 83 ? -11.580 1.397 0.396 1.00 96.50 83 TRP A O 1
ATOM 658 N N . MET A 1 84 ? -13.306 1.363 -1.043 1.00 94.44 84 MET A N 1
ATOM 659 C CA . MET A 1 84 ? -13.391 2.801 -1.254 1.00 94.44 84 MET A CA 1
ATOM 660 C C . MET A 1 84 ? -14.676 3.311 -0.609 1.00 94.44 84 MET A C 1
ATOM 662 O O . MET A 1 84 ? -15.761 2.794 -0.880 1.00 94.44 84 MET A O 1
ATOM 666 N N . LEU A 1 85 ? -14.538 4.312 0.248 1.00 92.62 85 LEU A N 1
ATOM 667 C CA . LEU A 1 85 ? -15.623 4.965 0.959 1.00 92.62 85 LEU A CA 1
ATOM 668 C C . LEU A 1 85 ? -15.919 6.286 0.239 1.00 92.62 85 LEU A C 1
ATOM 670 O O . LEU A 1 85 ? -15.079 7.189 0.213 1.00 92.62 85 LEU A O 1
ATOM 674 N N . GLU A 1 86 ? -17.089 6.365 -0.393 1.00 90.69 86 GLU A N 1
ATOM 675 C CA . GLU A 1 86 ? -17.546 7.517 -1.181 1.00 90.69 86 GLU A CA 1
ATOM 676 C C . GLU A 1 86 ? -19.065 7.672 -1.001 1.00 90.69 86 GLU A C 1
ATOM 678 O O . GLU A 1 86 ? -19.789 6.679 -1.014 1.00 90.69 86 GLU A O 1
ATOM 683 N N . ASP A 1 87 ? -19.553 8.902 -0.804 1.00 86.19 87 ASP A N 1
ATOM 684 C CA . ASP A 1 87 ? -20.987 9.222 -0.660 1.00 86.19 87 ASP A CA 1
ATOM 685 C C . ASP A 1 87 ? -21.747 8.338 0.362 1.00 86.19 87 ASP A C 1
ATOM 687 O O . ASP A 1 87 ? -22.842 7.842 0.080 1.00 86.19 87 ASP A O 1
ATOM 691 N N . ASP A 1 88 ? -21.164 8.118 1.548 1.00 83.00 88 ASP A N 1
ATOM 692 C CA . ASP A 1 88 ? -21.686 7.237 2.613 1.00 83.00 88 ASP A CA 1
ATOM 693 C C . ASP A 1 88 ? -21.857 5.758 2.192 1.00 83.00 88 ASP A C 1
ATOM 695 O O . ASP A 1 88 ? -22.562 4.982 2.843 1.00 83.00 88 ASP A O 1
ATOM 699 N N . GLN A 1 89 ? -21.218 5.340 1.096 1.00 88.88 89 GLN A N 1
ATOM 700 C CA . GLN A 1 89 ? -21.237 3.971 0.588 1.00 88.88 89 GLN A CA 1
ATOM 701 C C . GLN A 1 89 ? -19.850 3.335 0.637 1.00 88.88 89 GLN A C 1
ATOM 703 O O . GLN A 1 89 ? -18.824 3.999 0.504 1.00 88.88 89 GLN A O 1
ATOM 708 N N . ILE A 1 90 ? -19.839 2.010 0.801 1.00 91.81 90 ILE A N 1
ATOM 709 C CA . ILE A 1 90 ? -18.635 1.184 0.705 1.00 91.81 90 ILE A CA 1
ATOM 710 C C . ILE A 1 90 ? -18.648 0.487 -0.654 1.00 91.81 90 ILE A C 1
ATOM 712 O O . ILE A 1 90 ? -19.556 -0.288 -0.968 1.00 91.81 90 ILE A O 1
ATOM 716 N N . HIS A 1 91 ? -17.619 0.744 -1.451 1.00 94.06 91 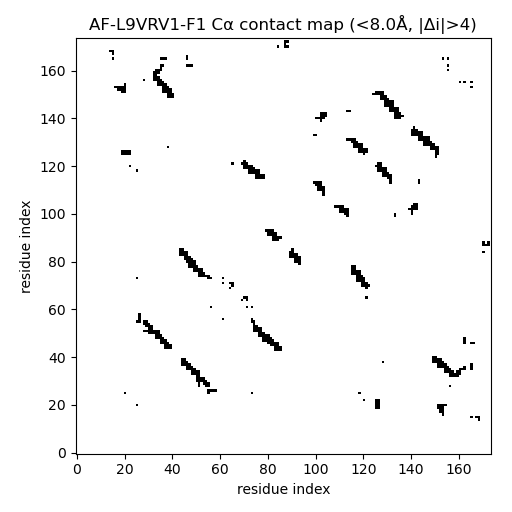HIS A N 1
ATOM 717 C CA . HIS A 1 91 ? -17.401 0.120 -2.746 1.00 94.06 91 HIS A CA 1
ATOM 718 C C . HIS A 1 91 ? -16.244 -0.873 -2.659 1.00 94.06 91 HIS A C 1
ATOM 720 O O . HIS A 1 91 ? -15.121 -0.492 -2.339 1.00 94.06 91 HIS A O 1
ATOM 726 N N . ASP A 1 92 ? -16.505 -2.139 -2.988 1.00 95.44 92 ASP A N 1
ATOM 727 C CA . ASP A 1 92 ? -15.452 -3.147 -3.117 1.00 95.44 92 ASP A CA 1
ATOM 728 C C . ASP A 1 92 ? -14.703 -2.969 -4.446 1.00 95.44 92 ASP A C 1
ATOM 730 O O . ASP A 1 92 ? -15.269 -3.082 -5.541 1.00 95.44 92 ASP A O 1
ATOM 734 N N . LYS A 1 93 ? -13.416 -2.661 -4.324 1.00 95.06 93 LYS A N 1
ATOM 735 C CA . LYS A 1 93 ? -12.483 -2.374 -5.410 1.00 95.06 93 LYS A CA 1
ATOM 736 C C . LYS A 1 93 ? -11.438 -3.467 -5.597 1.00 95.06 93 LYS A C 1
ATOM 738 O O . LYS A 1 93 ? -10.638 -3.373 -6.520 1.00 95.06 93 LYS A O 1
ATOM 743 N N . TYR A 1 94 ? -11.470 -4.538 -4.801 1.00 93.00 94 TYR A N 1
ATOM 744 C CA . TYR A 1 94 ? -10.424 -5.564 -4.813 1.00 93.00 94 TYR A CA 1
ATOM 745 C C . TYR A 1 94 ? -10.187 -6.193 -6.197 1.00 93.00 94 TYR A C 1
ATOM 747 O O . TYR A 1 94 ? -9.048 -6.455 -6.580 1.00 93.00 94 TYR A O 1
ATOM 755 N N . HIS A 1 95 ? -11.249 -6.358 -6.989 1.00 92.06 95 HIS A N 1
ATOM 756 C CA . HIS A 1 95 ? -11.160 -6.868 -8.360 1.00 92.06 95 HIS A CA 1
ATOM 757 C C . HIS A 1 95 ? -10.209 -6.058 -9.264 1.00 92.06 95 HIS A C 1
ATOM 759 O O . HIS A 1 95 ? -9.629 -6.620 -10.185 1.00 92.06 95 HIS A O 1
ATOM 765 N N . GLU A 1 96 ? -10.005 -4.763 -9.001 1.00 90.62 96 GLU A N 1
ATOM 766 C CA . GLU A 1 96 ? -9.074 -3.932 -9.772 1.00 90.62 96 GLU A CA 1
ATOM 767 C C . GLU A 1 96 ? -7.602 -4.351 -9.564 1.00 90.62 96 GLU A C 1
ATOM 769 O O . GLU A 1 96 ? -6.780 -4.144 -10.458 1.00 90.62 96 GLU A O 1
ATOM 774 N N . LEU A 1 97 ? -7.273 -4.983 -8.428 1.00 89.00 97 LEU A N 1
ATOM 775 C CA . LEU A 1 97 ? -5.942 -5.537 -8.137 1.00 89.00 97 LEU A CA 1
ATOM 776 C C . LEU A 1 97 ? -5.783 -6.965 -8.673 1.00 89.00 97 LEU A C 1
ATOM 778 O O . LEU A 1 97 ? -4.749 -7.293 -9.252 1.00 89.00 97 LEU A O 1
ATOM 782 N N . ASP A 1 98 ? -6.812 -7.801 -8.521 1.00 88.56 98 ASP A N 1
ATOM 783 C CA . ASP A 1 98 ? -6.794 -9.200 -8.983 1.00 88.56 98 ASP A CA 1
ATOM 784 C C . ASP A 1 98 ? -6.737 -9.310 -10.522 1.00 88.56 98 ASP A C 1
ATOM 786 O O . ASP A 1 98 ? -6.194 -10.261 -11.082 1.00 88.56 98 ASP A O 1
ATOM 790 N N . GLU A 1 99 ? -7.242 -8.300 -11.237 1.00 90.25 99 GLU A N 1
ATOM 791 C CA . GLU A 1 99 ? -7.243 -8.263 -12.704 1.00 90.25 99 GLU A CA 1
ATOM 792 C C . GLU A 1 99 ? -5.973 -7.642 -13.324 1.00 90.25 99 GLU A C 1
ATOM 794 O O . GLU A 1 99 ? -5.909 -7.434 -14.545 1.00 90.25 99 GLU A O 1
ATOM 799 N N . LEU A 1 100 ? -4.939 -7.348 -12.525 1.00 90.44 100 LEU A N 1
ATOM 800 C CA . LEU A 1 100 ? -3.716 -6.723 -13.027 1.00 90.44 100 LEU A CA 1
ATOM 801 C C . LEU A 1 100 ? -2.978 -7.628 -14.045 1.00 90.44 100 LEU A C 1
ATOM 803 O O . LEU A 1 100 ? -2.641 -8.777 -13.757 1.00 90.44 100 LEU A O 1
ATOM 807 N N . PRO A 1 101 ? -2.683 -7.128 -15.262 1.00 92.44 101 PRO A N 1
ATOM 808 C CA . PRO A 1 101 ? -2.131 -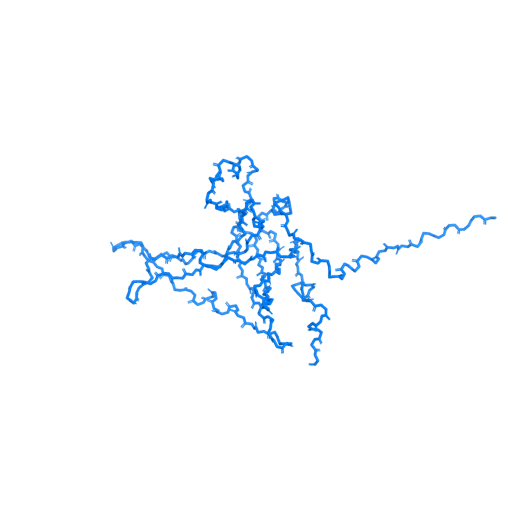7.959 -16.329 1.00 92.44 101 PRO A CA 1
ATOM 809 C C . PRO A 1 101 ? -0.629 -8.269 -16.162 1.00 92.44 101 PRO A C 1
ATOM 811 O O . PRO A 1 101 ? 0.182 -7.354 -16.031 1.00 92.44 101 PRO A O 1
ATOM 814 N N . PRO A 1 102 ? -0.181 -9.524 -16.344 1.00 92.88 102 PRO A N 1
ATOM 815 C CA . PRO A 1 102 ? 1.245 -9.841 -16.314 1.00 92.88 102 PRO A CA 1
ATOM 816 C C . PRO A 1 102 ? 2.009 -9.141 -17.452 1.00 92.88 102 PRO A C 1
ATOM 818 O O . PRO A 1 102 ? 1.467 -8.849 -18.526 1.00 92.88 102 PRO A O 1
ATOM 821 N N . TYR A 1 103 ? 3.310 -8.917 -17.259 1.00 92.94 103 TYR A N 1
ATOM 822 C CA . TYR A 1 103 ? 4.155 -8.144 -18.179 1.00 92.94 103 TYR A CA 1
ATOM 823 C C . TYR A 1 103 ? 5.441 -8.880 -18.582 1.00 92.94 103 TYR A C 1
ATOM 825 O O . TYR A 1 103 ? 5.746 -9.962 -18.091 1.00 92.94 103 TYR A O 1
ATOM 833 N N . ARG A 1 104 ? 6.198 -8.326 -19.541 1.00 88.81 104 ARG A N 1
ATOM 834 C CA . ARG A 1 104 ? 7.537 -8.819 -19.925 1.00 88.81 104 ARG A CA 1
ATOM 835 C C . ARG A 1 104 ? 8.477 -7.646 -20.130 1.00 88.81 104 ARG A C 1
ATOM 837 O O . ARG A 1 104 ? 8.154 -6.766 -20.927 1.00 88.81 104 ARG A O 1
ATOM 844 N N . LYS A 1 105 ? 9.655 -7.674 -19.501 1.00 85.19 105 LYS A N 1
ATOM 845 C CA . LYS A 1 105 ? 10.657 -6.606 -19.664 1.00 85.19 105 LYS A CA 1
ATOM 846 C C . LYS A 1 105 ? 11.258 -6.615 -21.070 1.00 85.19 105 LYS A C 1
ATOM 848 O O . LYS A 1 105 ? 11.418 -5.557 -21.673 1.00 85.19 105 LYS A O 1
ATOM 853 N N . ALA A 1 106 ? 11.528 -7.797 -21.629 1.00 85.44 106 ALA A N 1
ATOM 854 C CA . ALA A 1 106 ? 12.020 -7.933 -22.998 1.00 85.44 106 ALA A CA 1
ATOM 855 C C . ALA A 1 106 ? 11.344 -9.059 -23.800 1.00 85.44 106 ALA A C 1
ATOM 857 O O . ALA A 1 106 ? 10.730 -9.993 -23.278 1.00 85.44 106 ALA A O 1
ATOM 858 N N . VAL A 1 107 ? 11.471 -8.982 -25.128 1.00 84.88 107 VAL A N 1
ATOM 859 C CA . VAL A 1 107 ? 11.021 -10.053 -26.026 1.00 84.88 107 VAL A CA 1
ATOM 860 C C . VAL A 1 107 ? 11.876 -11.298 -25.792 1.00 84.88 107 VAL A C 1
ATOM 862 O O . VAL A 1 1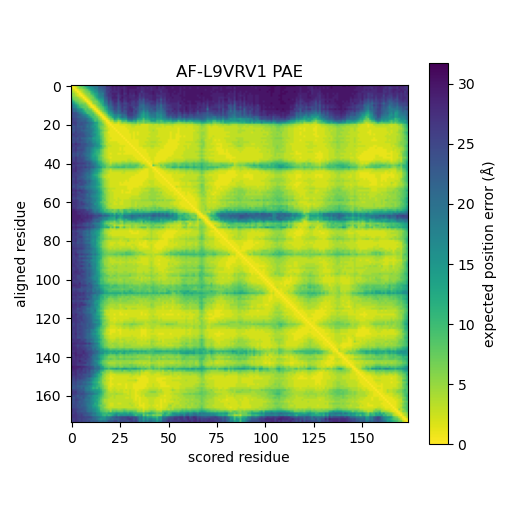07 ? 13.093 -11.249 -25.930 1.00 84.88 107 VAL A O 1
ATOM 865 N N . GLY A 1 108 ? 11.224 -12.423 -25.496 1.00 88.19 108 GLY A N 1
ATOM 866 C CA . GLY A 1 108 ? 11.887 -13.705 -25.232 1.00 88.19 108 GLY A CA 1
ATOM 867 C C . GLY A 1 108 ? 12.042 -14.034 -23.747 1.00 88.19 108 GLY A C 1
ATOM 868 O O . GLY A 1 108 ? 12.323 -15.183 -23.422 1.00 88.19 108 GLY A O 1
ATOM 869 N N . GLU A 1 109 ? 11.789 -13.076 -22.858 1.00 91.56 109 GLU A N 1
ATOM 870 C CA . GLU A 1 109 ? 11.729 -13.317 -21.417 1.00 91.56 109 GLU A CA 1
ATOM 871 C C . GLU A 1 109 ? 10.384 -13.938 -20.993 1.00 91.56 109 GLU A C 1
ATOM 873 O O . GLU A 1 109 ? 9.389 -13.842 -21.733 1.00 91.56 109 GLU A O 1
ATOM 878 N N . PRO A 1 110 ? 10.337 -14.618 -19.831 1.00 93.69 110 PRO A N 1
ATOM 879 C CA . PRO A 1 110 ? 9.086 -15.113 -19.261 1.00 93.69 110 PRO A CA 1
ATOM 880 C C . PRO A 1 110 ? 8.119 -13.967 -18.929 1.00 93.69 110 PRO A C 1
ATOM 882 O O . PRO A 1 110 ? 8.532 -12.822 -18.765 1.00 93.69 110 PRO A O 1
ATOM 885 N N . LEU A 1 111 ? 6.821 -14.289 -18.842 1.00 92.94 111 LEU A N 1
ATOM 886 C CA . LEU A 1 111 ? 5.856 -13.387 -18.202 1.00 92.94 111 LEU A CA 1
ATOM 887 C C . LEU A 1 111 ? 6.234 -13.233 -16.729 1.00 92.94 111 LEU A C 1
ATOM 889 O O . LEU A 1 111 ? 6.599 -14.210 -16.079 1.00 92.94 111 LEU A O 1
ATOM 893 N N . THR A 1 112 ? 6.162 -12.004 -16.246 1.00 93.12 112 THR A N 1
ATOM 894 C CA . THR A 1 112 ? 6.333 -11.623 -14.852 1.00 93.12 112 THR A CA 1
ATOM 895 C C . THR A 1 112 ? 4.978 -11.178 -14.328 1.00 93.12 112 THR A C 1
ATOM 897 O O . THR A 1 112 ? 4.280 -10.416 -15.004 1.00 93.12 112 THR A O 1
ATOM 900 N N . GLU A 1 113 ? 4.618 -11.669 -13.148 1.00 92.06 113 GLU A N 1
ATOM 901 C CA . GLU A 1 113 ? 3.418 -11.229 -12.444 1.00 92.06 113 GLU A CA 1
ATOM 902 C C . GLU A 1 113 ? 3.530 -9.745 -12.051 1.00 92.06 113 GLU A C 1
ATOM 904 O O . GLU A 1 113 ? 4.648 -9.215 -11.945 1.00 92.06 113 GLU A O 1
ATOM 909 N N . PRO A 1 114 ? 2.399 -9.048 -11.874 1.00 91.06 114 PRO A N 1
ATOM 910 C CA . PRO A 1 114 ? 2.392 -7.720 -11.274 1.00 91.06 114 PRO A CA 1
ATOM 911 C C . PRO A 1 114 ? 3.095 -7.731 -9.904 1.00 91.06 114 PRO A C 1
ATOM 913 O O . PRO A 1 114 ? 3.054 -8.744 -9.205 1.00 91.06 114 PRO A O 1
ATOM 916 N N . PRO A 1 115 ? 3.770 -6.637 -9.513 1.00 91.06 115 PRO A N 1
ATOM 917 C CA . PRO A 1 115 ? 4.251 -6.501 -8.144 1.00 91.06 115 PRO A CA 1
ATOM 918 C C . PRO A 1 115 ? 3.072 -6.359 -7.173 1.00 91.06 115 PRO A C 1
ATOM 920 O O . PRO A 1 115 ? 2.009 -5.883 -7.566 1.00 91.06 115 PRO A O 1
ATOM 923 N N . SER A 1 116 ? 3.289 -6.734 -5.915 1.00 92.69 116 SER A N 1
ATOM 924 C CA . SER A 1 116 ? 2.341 -6.526 -4.818 1.00 92.69 116 SER A CA 1
ATOM 925 C C . SER A 1 116 ? 2.172 -5.039 -4.481 1.00 92.69 116 SER A C 1
ATOM 927 O O . SER A 1 116 ? 2.963 -4.192 -4.912 1.00 92.69 116 SER A O 1
ATOM 929 N N . CYS A 1 117 ? 1.153 -4.727 -3.677 1.00 95.00 117 CYS A N 1
ATOM 930 C CA . CYS A 1 117 ? 1.056 -3.423 -3.021 1.00 95.00 117 CYS A CA 1
ATOM 931 C C . CYS A 1 117 ? 2.183 -3.279 -1.991 1.00 95.00 117 CYS A C 1
ATOM 933 O O . CYS A 1 117 ? 2.802 -4.277 -1.607 1.00 95.00 117 CYS A O 1
ATOM 935 N N . SER A 1 118 ? 2.462 -2.063 -1.528 1.00 95.12 118 SER A N 1
ATOM 936 C CA . SER A 1 118 ? 3.492 -1.871 -0.506 1.00 95.12 118 SER A CA 1
ATOM 937 C C . SER A 1 118 ? 3.211 -0.750 0.476 1.00 95.12 118 SER A C 1
ATOM 939 O O . SER A 1 118 ? 2.446 0.166 0.191 1.00 95.12 118 SER A O 1
ATOM 941 N N . LEU A 1 119 ? 3.861 -0.830 1.635 1.00 95.38 119 LEU A N 1
ATOM 942 C CA . LEU A 1 119 ? 4.109 0.322 2.490 1.00 95.38 119 LEU A CA 1
ATOM 943 C C . LEU A 1 119 ? 5.495 0.870 2.170 1.00 95.38 119 LEU A C 1
ATOM 945 O O . LEU A 1 119 ? 6.493 0.146 2.232 1.00 95.38 119 LEU A O 1
ATOM 949 N N . ASP A 1 120 ? 5.540 2.154 1.855 1.00 93.38 120 ASP A N 1
ATOM 950 C CA . ASP A 1 120 ? 6.757 2.897 1.582 1.00 93.38 120 ASP A CA 1
ATOM 951 C C . ASP A 1 120 ? 6.885 4.062 2.582 1.00 93.38 120 ASP A C 1
ATOM 953 O O . ASP A 1 120 ? 5.901 4.497 3.184 1.00 93.38 120 ASP A O 1
ATOM 957 N N . TYR A 1 121 ? 8.099 4.574 2.788 1.00 92.25 121 TYR A N 1
ATOM 958 C CA . TYR A 1 121 ? 8.358 5.698 3.694 1.00 92.25 121 TYR A CA 1
ATOM 959 C C . TYR A 1 121 ? 9.101 6.836 3.005 1.00 92.25 121 TYR A C 1
ATOM 961 O O . TYR A 1 121 ? 10.092 6.624 2.302 1.00 92.25 121 TYR A O 1
ATOM 969 N N . ARG A 1 122 ? 8.641 8.065 3.237 1.00 90.38 122 ARG A N 1
ATOM 970 C CA . ARG A 1 122 ? 9.270 9.299 2.759 1.00 90.38 122 ARG A CA 1
ATOM 971 C C . ARG A 1 122 ? 9.378 10.275 3.925 1.00 90.38 122 ARG A C 1
ATOM 973 O O . ARG A 1 122 ? 8.390 10.528 4.602 1.00 90.38 122 ARG A O 1
ATOM 980 N N . GLU A 1 123 ? 10.562 10.844 4.150 1.00 85.88 123 GLU A N 1
ATOM 981 C CA . GLU A 1 123 ? 10.846 11.649 5.352 1.00 85.88 123 GLU A CA 1
ATOM 982 C C . GLU A 1 123 ? 9.860 12.815 5.557 1.00 85.88 123 GLU A C 1
ATOM 984 O O . GLU A 1 123 ? 9.422 13.060 6.679 1.00 85.88 123 GLU A O 1
ATOM 989 N N . GLU A 1 124 ? 9.461 13.498 4.480 1.00 86.25 124 GLU A N 1
ATOM 990 C CA . GLU A 1 124 ? 8.544 14.645 4.555 1.00 86.25 124 GLU A CA 1
ATOM 991 C C . GLU A 1 124 ? 7.052 14.266 4.547 1.00 86.25 124 GLU A C 1
ATOM 993 O O . GLU A 1 124 ? 6.223 15.050 5.009 1.00 86.25 124 GLU A O 1
ATOM 998 N N . GLU A 1 125 ? 6.695 13.084 4.034 1.00 87.12 125 GLU A N 1
ATOM 999 C CA . GLU A 1 125 ? 5.294 12.677 3.812 1.00 87.12 125 GLU A CA 1
ATOM 1000 C C . GLU A 1 125 ? 4.823 11.562 4.759 1.00 87.12 125 GLU A C 1
ATOM 1002 O O . GLU A 1 125 ? 3.622 11.341 4.907 1.00 87.12 125 GLU A O 1
ATOM 1007 N N . GLY A 1 126 ? 5.749 10.897 5.452 1.00 91.44 126 GLY A N 1
ATOM 1008 C CA . GLY A 1 126 ? 5.467 9.779 6.343 1.00 91.44 126 GLY A CA 1
ATOM 1009 C C . GLY A 1 126 ? 5.327 8.454 5.597 1.00 91.44 126 GLY A C 1
ATOM 1010 O O . GLY A 1 126 ? 6.076 8.165 4.661 1.00 91.44 126 GLY A O 1
ATOM 1011 N N . VAL A 1 127 ? 4.403 7.617 6.069 1.00 94.56 127 VAL A N 1
ATOM 1012 C CA . VAL A 1 127 ? 4.128 6.295 5.495 1.00 94.56 127 VAL A CA 1
ATOM 1013 C C . VAL A 1 127 ? 3.080 6.414 4.392 1.00 94.56 127 VAL A C 1
ATOM 1015 O O . VAL A 1 127 ? 2.003 6.982 4.589 1.00 94.56 127 VAL A O 1
ATOM 1018 N N . LEU A 1 128 ? 3.397 5.838 3.239 1.00 94.31 128 LEU A N 1
ATOM 1019 C CA . LEU A 1 128 ? 2.561 5.798 2.048 1.00 94.31 128 LEU A CA 1
ATOM 1020 C C . LEU A 1 128 ? 2.180 4.344 1.762 1.00 94.31 128 LEU A C 1
ATOM 1022 O O . LEU A 1 128 ? 3.019 3.451 1.861 1.00 94.31 128 LEU A O 1
ATOM 1026 N N . PHE A 1 129 ? 0.929 4.102 1.391 1.00 94.88 129 PHE A N 1
ATOM 1027 C CA . PHE A 1 129 ? 0.512 2.853 0.772 1.00 94.88 129 PHE A CA 1
ATOM 1028 C C . PHE A 1 129 ? 0.579 3.022 -0.743 1.00 94.88 129 PHE A C 1
ATOM 1030 O O . PHE A 1 129 ? 0.038 3.984 -1.284 1.00 94.88 129 PHE A O 1
ATOM 1037 N N . THR A 1 130 ? 1.246 2.104 -1.425 1.00 93.81 130 THR A N 1
ATOM 1038 C CA . THR A 1 130 ? 1.512 2.200 -2.857 1.00 93.81 130 THR A CA 1
ATOM 1039 C C . THR A 1 130 ? 0.757 1.110 -3.601 1.00 93.81 130 THR A C 1
ATOM 1041 O O . THR A 1 130 ? 0.964 -0.081 -3.345 1.00 93.81 130 THR A O 1
ATOM 1044 N N . LEU A 1 131 ? -0.069 1.513 -4.573 1.00 92.88 131 LEU A N 1
ATOM 1045 C CA . LEU A 1 131 ? -0.712 0.582 -5.500 1.00 92.88 131 LEU A CA 1
ATOM 1046 C C . LEU A 1 131 ? 0.088 0.440 -6.804 1.00 92.88 131 LEU A C 1
ATOM 1048 O O . LEU A 1 131 ? 0.494 1.440 -7.409 1.00 92.88 131 LEU A O 1
ATOM 1052 N N . PRO A 1 132 ? 0.282 -0.794 -7.297 1.00 91.88 132 PRO A N 1
ATOM 1053 C CA . PRO A 1 132 ? 0.987 -1.036 -8.545 1.00 91.88 132 PRO A CA 1
ATOM 1054 C C . PRO A 1 132 ? 0.134 -0.627 -9.756 1.00 91.88 132 PRO A C 1
ATOM 1056 O O . PRO A 1 132 ? -0.926 -1.191 -10.016 1.00 91.88 132 PRO A O 1
ATOM 1059 N N . SER A 1 133 ? 0.634 0.313 -10.565 1.00 91.38 133 SER A N 1
ATOM 1060 C CA . SER A 1 133 ? -0.049 0.785 -11.778 1.00 91.38 133 SER A CA 1
ATOM 1061 C C . SER A 1 133 ? 0.652 0.304 -13.054 1.00 91.38 133 SER A C 1
ATOM 1063 O O . SER A 1 133 ? 1.864 0.502 -13.202 1.00 91.38 133 SER A O 1
ATOM 1065 N N . PRO A 1 134 ? -0.057 -0.320 -14.012 1.00 92.19 134 PRO A N 1
ATOM 1066 C CA . PRO A 1 134 ? 0.546 -0.757 -15.263 1.00 92.19 134 PRO A CA 1
ATOM 1067 C C . PRO A 1 134 ? 0.851 0.433 -16.181 1.00 92.19 134 PRO A C 1
ATOM 1069 O O . PRO 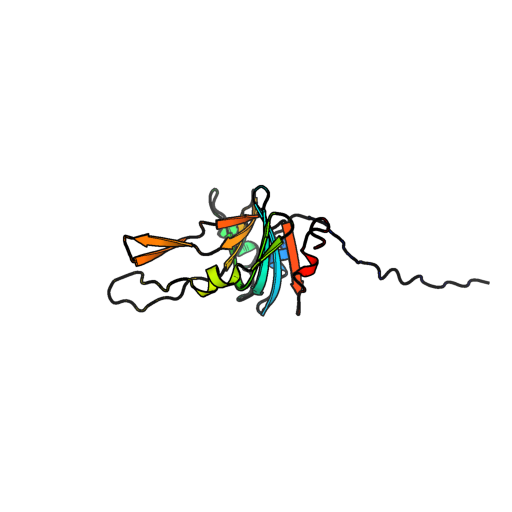A 1 134 ? -0.038 1.165 -16.618 1.00 92.19 134 PRO A O 1
ATOM 1072 N N . VAL A 1 135 ? 2.112 0.561 -16.592 1.00 91.19 135 VAL A N 1
ATOM 1073 C CA . VAL A 1 135 ? 2.532 1.532 -17.606 1.00 91.19 135 VAL A CA 1
ATOM 1074 C C . VAL A 1 135 ? 2.534 0.872 -18.977 1.00 91.19 135 VAL A C 1
ATOM 1076 O O . VAL A 1 135 ? 3.319 -0.039 -19.267 1.00 91.19 135 VAL A O 1
ATOM 1079 N N . TYR A 1 136 ? 1.660 1.354 -19.857 1.00 89.94 136 TYR A N 1
ATOM 1080 C CA . TYR A 1 136 ? 1.443 0.764 -21.174 1.00 89.94 136 TYR A CA 1
ATOM 1081 C C . TYR A 1 136 ? 2.326 1.371 -22.269 1.00 89.94 136 TYR A C 1
ATOM 1083 O O . TYR A 1 136 ? 2.506 2.582 -22.367 1.00 89.94 136 TYR A O 1
ATOM 1091 N N . ASN A 1 137 ? 2.780 0.519 -23.190 1.00 86.06 137 ASN A N 1
ATOM 1092 C CA . ASN A 1 137 ? 3.236 0.915 -24.517 1.00 86.06 137 ASN A CA 1
ATOM 1093 C C . ASN A 1 137 ? 2.315 0.290 -25.577 1.00 86.06 137 ASN A C 1
ATOM 1095 O O . ASN A 1 137 ? 2.367 -0.912 -25.865 1.00 86.06 137 ASN A O 1
ATOM 1099 N N . SER A 1 138 ? 1.454 1.119 -26.172 1.00 87.00 138 SER A N 1
ATOM 1100 C CA . SER A 1 138 ? 0.383 0.694 -27.080 1.00 87.00 138 SER A CA 1
ATOM 1101 C C . SER A 1 138 ? -0.604 -0.280 -26.417 1.00 87.00 138 SER A C 1
ATOM 1103 O O . SER A 1 138 ? -1.503 0.155 -25.713 1.00 87.00 138 SER A O 1
ATOM 1105 N N . ARG A 1 139 ? -0.467 -1.593 -26.647 1.00 86.06 139 ARG A N 1
ATOM 1106 C CA . ARG A 1 139 ? -1.365 -2.639 -26.110 1.00 86.06 139 ARG A CA 1
ATOM 1107 C C . ARG A 1 139 ? -0.671 -3.588 -25.129 1.00 86.06 139 ARG A C 1
ATOM 1109 O O . ARG A 1 139 ? -1.173 -4.679 -24.885 1.00 86.06 139 ARG A O 1
ATOM 1116 N N . ARG A 1 140 ? 0.529 -3.249 -24.660 1.00 86.50 140 ARG A N 1
ATOM 1117 C CA . ARG A 1 140 ? 1.335 -4.114 -23.789 1.00 86.50 140 ARG A CA 1
ATOM 1118 C C . ARG A 1 140 ? 1.754 -3.348 -22.551 1.00 86.50 140 ARG A C 1
ATOM 1120 O O . ARG A 1 140 ? 2.125 -2.183 -22.672 1.00 86.50 140 ARG A O 1
ATOM 1127 N N . VAL A 1 141 ? 1.745 -4.018 -21.406 1.00 91.75 141 VAL A N 1
ATOM 1128 C CA . VAL A 1 141 ? 2.380 -3.510 -20.189 1.00 91.75 141 VAL A CA 1
ATOM 1129 C C . VAL A 1 141 ? 3.892 -3.539 -20.398 1.00 91.75 141 VAL A C 1
ATOM 1131 O O . VAL A 1 141 ? 4.454 -4.575 -20.758 1.00 91.75 141 VAL A O 1
ATOM 1134 N N . HIS A 1 142 ? 4.534 -2.387 -20.239 1.00 87.50 142 HIS A N 1
ATOM 1135 C CA . HIS A 1 142 ? 5.983 -2.230 -20.335 1.00 87.50 142 HIS A CA 1
ATOM 1136 C C . HIS A 1 142 ? 6.650 -2.488 -18.981 1.00 87.50 142 HIS A C 1
ATOM 1138 O O . HIS A 1 142 ? 7.639 -3.210 -18.901 1.00 87.50 142 HIS A O 1
ATOM 1144 N N . HIS A 1 143 ? 6.085 -1.904 -17.927 1.00 90.62 143 HIS A N 1
ATOM 1145 C CA . HIS A 1 143 ? 6.479 -2.084 -16.533 1.00 90.62 143 HIS A CA 1
ATOM 1146 C C . HIS A 1 143 ? 5.322 -1.651 -15.630 1.00 90.62 143 HIS A C 1
ATOM 1148 O O . HIS A 1 143 ? 4.322 -1.128 -16.123 1.00 90.62 143 HIS A O 1
ATOM 1154 N N . TYR A 1 144 ? 5.491 -1.853 -14.330 1.00 92.00 144 TYR A N 1
ATOM 1155 C CA . TYR A 1 144 ? 4.629 -1.297 -13.299 1.00 92.00 144 TYR A CA 1
ATOM 1156 C C . TYR A 1 144 ? 5.326 -0.118 -12.627 1.00 92.00 144 TYR A C 1
ATOM 1158 O O . TYR A 1 144 ? 6.533 -0.185 -12.379 1.00 92.00 144 TYR A O 1
ATOM 1166 N N . ALA A 1 145 ? 4.572 0.942 -12.367 1.00 87.38 145 ALA A N 1
ATOM 1167 C CA . ALA A 1 145 ? 5.018 2.121 -11.642 1.00 87.38 145 ALA A CA 1
ATOM 1168 C C . ALA A 1 145 ? 4.257 2.262 -10.318 1.00 87.38 145 ALA A C 1
ATOM 1170 O O . ALA A 1 145 ? 3.172 1.702 -10.147 1.00 87.38 145 ALA A O 1
ATOM 1171 N N . ARG A 1 146 ? 4.847 3.024 -9.397 1.00 80.38 146 ARG A N 1
ATOM 1172 C CA . ARG A 1 146 ? 4.288 3.386 -8.087 1.00 80.38 146 ARG A CA 1
ATOM 1173 C C . ARG A 1 146 ? 3.457 4.669 -8.185 1.00 80.38 146 ARG A C 1
ATOM 1175 O O . ARG A 1 146 ? 3.651 5.596 -7.419 1.00 80.38 146 ARG A O 1
ATOM 1182 N N . ASP A 1 147 ? 2.609 4.771 -9.204 1.00 72.69 147 ASP A N 1
ATOM 1183 C CA . ASP A 1 147 ? 1.964 6.049 -9.548 1.00 72.69 147 ASP A CA 1
ATOM 1184 C C . ASP A 1 147 ? 0.879 6.471 -8.545 1.00 72.69 147 ASP A C 1
ATOM 1186 O O . ASP A 1 147 ? 0.512 7.644 -8.501 1.00 72.69 147 ASP A O 1
ATOM 1190 N N . TRP A 1 148 ? 0.359 5.530 -7.756 1.00 83.00 148 TRP A N 1
ATOM 1191 C CA . TRP A 1 148 ? -0.659 5.803 -6.751 1.00 83.00 148 TRP A CA 1
ATOM 1192 C C . TRP A 1 148 ? -0.069 5.633 -5.357 1.00 83.00 148 TRP A C 1
ATOM 1194 O O . TRP A 1 148 ? 0.089 4.512 -4.871 1.00 83.00 148 TRP A O 1
ATOM 1204 N N . GLU A 1 149 ? 0.263 6.766 -4.748 1.00 89.88 149 GLU A N 1
ATOM 1205 C CA . GLU A 1 149 ? 0.810 6.868 -3.399 1.00 89.88 149 GLU A CA 1
ATOM 1206 C C . GLU A 1 149 ? -0.264 7.463 -2.482 1.00 89.88 149 GLU A C 1
ATOM 1208 O O . GLU A 1 149 ? -0.743 8.579 -2.696 1.00 89.88 149 GLU A O 1
ATOM 1213 N N . TYR A 1 150 ? -0.661 6.703 -1.467 1.00 92.25 150 TYR A N 1
ATOM 1214 C CA . TYR A 1 150 ? -1.764 7.033 -0.576 1.00 92.25 150 TYR A CA 1
ATOM 1215 C C . TYR A 1 150 ? -1.246 7.260 0.850 1.00 92.25 150 TYR A C 1
ATOM 1217 O O . TYR A 1 150 ? -0.788 6.305 1.480 1.00 92.25 150 TYR A O 1
ATOM 1225 N N . PRO A 1 151 ? -1.330 8.480 1.411 1.00 93.75 151 PRO A N 1
ATOM 1226 C CA . PRO A 1 151 ? -0.910 8.726 2.788 1.00 93.75 151 PRO A CA 1
ATOM 1227 C C . PRO A 1 151 ? -1.679 7.859 3.785 1.00 93.75 151 PRO A C 1
ATOM 1229 O O . PRO A 1 151 ? -2.916 7.866 3.804 1.00 93.75 151 PRO A O 1
ATOM 1232 N N . VAL A 1 152 ? -0.952 7.129 4.632 1.00 95.19 152 VAL A N 1
ATOM 1233 C CA . VAL A 1 152 ? -1.541 6.235 5.634 1.00 95.19 152 VAL A CA 1
ATOM 1234 C C . VAL A 1 152 ? -1.831 7.008 6.919 1.00 95.19 152 VAL A C 1
ATOM 1236 O O . VAL A 1 152 ? -0.939 7.538 7.581 1.00 95.19 152 VAL A O 1
ATOM 1239 N N . VAL A 1 153 ? -3.106 7.051 7.302 1.00 94.25 153 VAL A N 1
ATOM 1240 C CA . VAL A 1 153 ? -3.592 7.810 8.471 1.00 94.25 153 VAL A CA 1
ATOM 1241 C C . VAL A 1 153 ? -4.055 6.923 9.629 1.00 94.25 153 VAL A C 1
ATOM 1243 O O . VAL A 1 153 ? -4.488 7.441 10.661 1.00 94.25 153 VAL A O 1
ATOM 1246 N N . ALA A 1 154 ? -4.077 5.606 9.423 1.00 94.88 154 ALA A N 1
ATOM 1247 C CA . ALA A 1 154 ? -4.243 4.591 10.457 1.00 94.88 154 ALA A CA 1
ATOM 1248 C C . ALA A 1 154 ? -3.751 3.231 9.941 1.00 94.88 154 ALA A C 1
ATOM 1250 O O . ALA A 1 154 ? -3.908 2.923 8.758 1.00 94.88 154 ALA A O 1
ATOM 1251 N N . LEU A 1 155 ? -3.192 2.432 10.845 1.00 95.19 155 LEU A N 1
ATOM 1252 C CA . LEU A 1 155 ? -2.715 1.072 10.615 1.00 95.19 155 LEU A CA 1
ATOM 1253 C C . LEU A 1 155 ? -3.167 0.213 11.800 1.00 95.19 155 LEU A C 1
ATOM 1255 O O . LEU A 1 155 ? -2.920 0.566 12.951 1.00 95.19 155 LEU A O 1
ATOM 1259 N N . GLU A 1 156 ? -3.810 -0.909 11.506 1.00 95.69 156 GLU A N 1
ATOM 1260 C CA . GLU A 1 156 ? -4.039 -2.005 12.444 1.00 95.69 156 GLU A CA 1
ATOM 1261 C C . GLU A 1 156 ? -3.184 -3.198 12.031 1.00 95.69 156 GLU A C 1
ATOM 1263 O O . GLU A 1 156 ? -3.046 -3.484 10.840 1.00 95.69 156 GLU A O 1
ATOM 1268 N N . SER A 1 157 ? -2.623 -3.905 13.011 1.00 95.50 157 SER A N 1
ATOM 1269 C CA . SER A 1 157 ? -1.781 -5.071 12.764 1.00 95.50 157 SER A CA 1
ATOM 1270 C C . SER A 1 157 ? -1.916 -6.148 13.837 1.00 95.50 157 SER A C 1
ATOM 1272 O O . SER A 1 157 ? -2.320 -5.893 14.975 1.00 95.50 157 SER A O 1
ATOM 1274 N N . GLY A 1 158 ? -1.572 -7.379 13.460 1.00 92.69 158 GLY A N 1
ATOM 1275 C CA . GLY A 1 158 ? -1.440 -8.517 14.362 1.00 92.69 158 GLY A CA 1
ATOM 1276 C C . GLY A 1 158 ? -1.791 -9.840 13.688 1.00 92.69 158 GLY A C 1
ATOM 1277 O O . GLY A 1 158 ? -1.804 -9.971 12.469 1.00 92.69 158 GLY A O 1
ATOM 1278 N N . SER A 1 159 ? -2.131 -10.858 14.482 1.00 91.75 159 SER A N 1
ATOM 1279 C CA . SER A 1 159 ? -2.500 -12.178 13.932 1.00 91.75 159 SER A CA 1
ATOM 1280 C C . SER A 1 159 ? -3.810 -12.177 13.122 1.00 91.75 159 SER A C 1
ATOM 1282 O O . SER A 1 159 ? -4.017 -13.035 12.258 1.00 91.75 159 SER A O 1
ATOM 1284 N N . LEU A 1 160 ? -4.692 -11.222 13.423 1.00 92.44 160 LEU A N 1
ATOM 1285 C CA . LEU A 1 160 ? -5.978 -10.973 12.784 1.00 92.44 160 LEU A CA 1
ATOM 1286 C C . LEU A 1 160 ? -6.264 -9.474 12.894 1.00 92.44 160 LEU A C 1
ATOM 1288 O O . LEU A 1 160 ? -5.967 -8.879 13.928 1.00 92.44 160 LEU A O 1
ATOM 1292 N N . VAL A 1 161 ? -6.865 -8.908 11.854 1.00 93.69 161 VAL A N 1
ATOM 1293 C CA . VAL A 1 161 ? -7.343 -7.523 11.816 1.00 93.69 161 VAL A CA 1
ATOM 1294 C C . VAL A 1 161 ? -8.805 -7.511 11.386 1.00 93.69 161 VAL A C 1
ATOM 1296 O O . VAL A 1 161 ? -9.254 -8.432 10.697 1.00 93.69 161 VAL A O 1
ATOM 1299 N N . GLU A 1 162 ? -9.532 -6.479 11.793 1.00 93.56 162 GLU A N 1
ATOM 1300 C CA . GLU A 1 162 ? -10.936 -6.250 11.448 1.00 93.56 162 GLU A CA 1
ATOM 1301 C C . GLU A 1 162 ? -11.007 -4.907 10.705 1.00 93.56 162 GLU A C 1
ATOM 1303 O O . GLU A 1 162 ? -11.089 -3.860 11.347 1.00 93.56 162 GLU A O 1
ATOM 1308 N N . PRO A 1 163 ? -10.915 -4.896 9.358 1.00 93.06 163 PRO A N 1
ATOM 1309 C CA . PRO A 1 163 ? -10.830 -3.660 8.572 1.00 93.06 163 PRO A CA 1
ATOM 1310 C C . PRO A 1 163 ? -11.998 -2.695 8.809 1.00 93.06 163 PRO A C 1
ATOM 1312 O O . PRO A 1 163 ? -11.869 -1.494 8.577 1.00 93.06 163 PRO A O 1
ATOM 1315 N N . GLU A 1 164 ? -13.132 -3.196 9.303 1.00 93.44 164 GLU A N 1
ATOM 1316 C CA . GLU A 1 164 ? -14.293 -2.399 9.691 1.00 93.44 164 GLU A CA 1
ATOM 1317 C C . GLU A 1 164 ? -13.978 -1.401 10.815 1.00 93.44 164 GLU A C 1
ATOM 1319 O O . GLU A 1 164 ? -14.577 -0.329 10.861 1.00 93.44 164 GLU A O 1
ATOM 1324 N N . ASN A 1 165 ? -13.008 -1.703 11.685 1.00 91.88 165 ASN A N 1
ATOM 1325 C CA . ASN A 1 165 ? -12.583 -0.807 12.764 1.00 91.88 165 ASN A CA 1
ATOM 1326 C C . ASN A 1 165 ? -11.888 0.461 12.243 1.00 91.88 165 ASN A C 1
ATOM 1328 O O . ASN A 1 165 ? -11.815 1.471 12.949 1.00 91.88 165 ASN A O 1
ATOM 1332 N N . LEU A 1 166 ? -11.428 0.443 10.989 1.00 91.31 166 LEU A N 1
ATOM 1333 C CA . LEU A 1 166 ? -10.830 1.597 10.331 1.00 91.31 166 LEU A CA 1
ATOM 1334 C C . LEU A 1 166 ? -11.857 2.513 9.654 1.00 91.31 166 LEU A C 1
ATOM 1336 O O . LEU A 1 166 ? -11.502 3.639 9.286 1.00 91.31 166 LEU A O 1
ATOM 1340 N N . ILE A 1 167 ? -13.118 2.089 9.520 1.00 90.00 167 ILE A N 1
ATOM 1341 C CA . ILE A 1 167 ? -14.186 2.913 8.944 1.00 90.00 167 ILE A CA 1
ATOM 1342 C C . ILE A 1 167 ? -14.413 4.142 9.844 1.00 90.00 167 ILE A C 1
ATOM 1344 O O . ILE A 1 167 ? -14.656 3.996 11.045 1.00 90.00 167 ILE A O 1
ATOM 1348 N N . PRO A 1 168 ? -14.312 5.374 9.308 1.00 85.62 168 PRO A N 1
ATOM 1349 C CA . PRO A 1 168 ? -14.620 6.583 10.064 1.00 85.62 168 PRO A CA 1
ATOM 1350 C C . PRO A 1 168 ? -16.049 6.551 10.628 1.00 85.62 168 PRO A C 1
ATOM 1352 O O . PRO A 1 168 ? -16.980 6.132 9.952 1.00 85.62 168 PRO A O 1
ATOM 1355 N N . GLY A 1 169 ? -16.246 7.005 11.870 1.00 79.81 169 GLY A N 1
ATOM 1356 C CA . GLY A 1 169 ? -17.551 6.895 12.549 1.00 79.81 169 GLY A CA 1
ATOM 1357 C C . GLY A 1 169 ? -18.691 7.731 11.944 1.00 79.81 169 GLY A C 1
ATOM 1358 O O . GLY A 1 169 ? -19.827 7.623 12.386 1.00 79.81 169 GLY A O 1
ATOM 1359 N N . ASP A 1 170 ? -18.404 8.599 10.980 1.00 75.19 170 ASP A N 1
ATOM 1360 C CA . ASP A 1 170 ? -19.384 9.314 10.160 1.00 75.19 170 ASP A CA 1
ATOM 1361 C C . ASP A 1 170 ? -19.934 8.471 8.995 1.00 75.19 170 ASP A C 1
ATOM 1363 O O . ASP A 1 170 ? -21.011 8.784 8.499 1.00 75.19 170 ASP A O 1
ATOM 1367 N N . TYR A 1 171 ? -19.277 7.359 8.647 1.00 68.25 171 TYR A N 1
ATOM 1368 C CA . TYR A 1 171 ? -19.721 6.368 7.656 1.00 68.25 171 TYR A CA 1
ATOM 1369 C C . TYR A 1 171 ? -20.606 5.257 8.252 1.00 68.25 171 TYR A C 1
ATOM 1371 O O . TYR A 1 171 ? -20.736 4.189 7.652 1.00 68.25 171 TYR A O 1
ATOM 1379 N N . ASP A 1 172 ? -21.219 5.477 9.423 1.00 55.28 172 ASP A N 1
ATOM 1380 C CA . ASP A 1 172 ? -22.152 4.531 10.053 1.00 55.28 172 ASP A CA 1
ATOM 1381 C C . ASP A 1 172 ? -23.340 4.264 9.104 1.00 55.28 172 ASP A C 1
ATOM 1383 O O . ASP A 1 172 ? -24.335 4.995 9.099 1.00 55.28 172 ASP A O 1
ATOM 1387 N N . GLY A 1 173 ? -23.199 3.227 8.272 1.00 51.56 173 GLY A N 1
ATOM 1388 C CA . GLY A 1 173 ? -24.111 2.883 7.187 1.00 51.56 173 GLY A CA 1
ATOM 1389 C C . GLY A 1 173 ? -25.570 2.889 7.636 1.00 51.56 173 GLY A C 1
ATOM 1390 O O . GLY A 1 173 ? -25.958 2.137 8.534 1.00 51.56 173 GLY A O 1
ATOM 1391 N N . GLN A 1 174 ? -26.368 3.755 7.009 1.00 43.66 174 GLN A N 1
ATOM 1392 C CA . GLN A 1 174 ? -27.828 3.758 7.147 1.00 43.66 174 GLN A CA 1
ATOM 1393 C C . GLN A 1 174 ? -28.478 2.651 6.318 1.00 43.66 174 GLN A C 1
ATOM 1395 O O . GLN A 1 174 ? -28.028 2.406 5.176 1.00 43.66 174 GLN A O 1
#

pLDDT: mean 84.57, std 16.46, range [36.88, 97.81]

Sequence (174 aa):
MIGNQPDDDRDQCTRNQTHPVTLEDVLALEEGDAIAVRTVIEERVEIFAGRVEADPPSLTAIENDLDEYSCAYLLPVDTNLWWMLEDDQIHDKYHELDELPPYRKAVGEPLTEPPSCSLDYREEEGVLFTLPSPVYNSRRVHHYARDWEYPVVALESGSLVEPENLIPGDYDGQ

Radius of gyration: 19.22 Å; Cα contacts (8 Å, |Δi|>4): 341; chains: 1; bounding box: 49×30×83 Å

Foldseek 3Di:
DDDDDPPPPPPPPVADDLAFDAPVNLLPDAFFKWKKFWFDDDPKIKIWIFTWHHHFDDPVVQVVQDD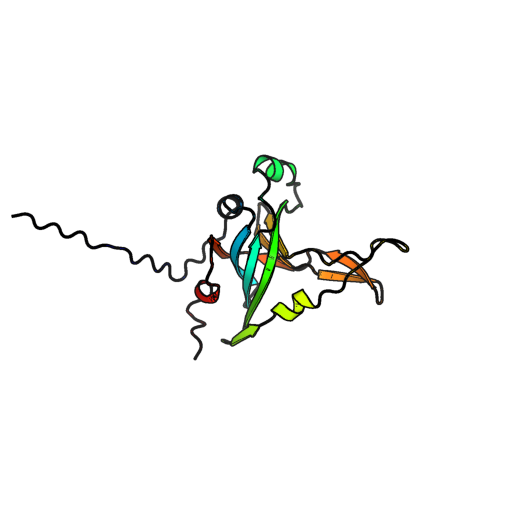PPDKAFTTFGPTQWMWIQDPLDTDTPNVVQVPDDWADQDPPDDTDDFGGWGWIQDPVQGIWIFDWDFDDDPPGGNHTDRPDTTRTRDMDIDNDDDSVSVPHPVSPRD